Protein AF-T0J815-F1 (afdb_monomer_lite)

Secondary structure (DSSP, 8-state):
--HHHHHHHHHHHHHTT----B----GGGHHHHHHH-BPPHHHHTT-SS------TT-SS--TTSEEEE---S--STT---TTGGGGS-TT-SS-SSSEEEE-S-B-GGG--EEEESSGGGHHHHHHHHTTS-SSPPEEEE------

Radius of gyration: 16.06 Å; chains: 1; bounding box: 42×37×39 Å

Sequence (147 aa):
MNEARRTHIRSIALDRDVRFLLHFTQAANLTGVVKHGLWPRRDLAAADHLAYASDYGRLDGNKDAVSVSILCVSEPRFAGGEEERRDLAPHFPTDREAEVQVFQRIEADHIPGAIVGQPGLAEPVRATLKWLSGRLRQVEFQDFGLV

Foldseek 3Di:
DDPVVVVVVVVVCVVVVQPDWAADADLQCLLVCLVPNAAQQVCVVVDPDDGDDPQPQFLQPDSQWRKIWSDDPDDLPVPDDPVVSPPDDSNHGHDPHIIDTHNGGDHSLNQQADEDQDPVCQVVSLVSNVSHPDDRHDYHYDHSPDD

Organism: NCBI:txid1331060

pLDDT: mean 75.66, std 16.39, range [34.78, 92.5]

Structure (mmCIF, N/CA/C/O backbone):
data_AF-T0J815-F1
#
_entry.id   AF-T0J815-F1
#
loop_
_atom_site.group_PDB
_atom_site.id
_atom_site.type_symbol
_atom_site.label_atom_id
_atom_site.label_alt_id
_atom_site.label_comp_id
_atom_site.label_asym_id
_atom_site.label_entity_id
_atom_site.label_seq_id
_atom_site.pdbx_PDB_ins_code
_atom_site.Cartn_x
_atom_site.Cartn_y
_atom_site.Cartn_z
_atom_site.occupancy
_atom_site.B_iso_or_equiv
_atom_site.auth_seq_id
_atom_site.auth_comp_id
_atom_site.auth_asym_id
_atom_site.auth_atom_id
_atom_site.pdbx_PDB_model_num
ATOM 1 N N . MET A 1 1 ? -14.722 -16.684 2.412 1.00 69.00 1 MET A N 1
ATOM 2 C CA . MET A 1 1 ? -14.835 -16.339 3.852 1.00 69.00 1 MET A CA 1
ATOM 3 C C . MET A 1 1 ? -16.280 -15.957 4.163 1.00 69.00 1 MET A C 1
ATOM 5 O O . MET A 1 1 ? -16.863 -15.234 3.362 1.00 69.00 1 MET A O 1
ATOM 9 N N . ASN A 1 2 ? -16.868 -16.460 5.255 1.00 88.38 2 ASN A N 1
ATOM 10 C CA . ASN A 1 2 ? -18.251 -16.141 5.650 1.00 88.38 2 ASN A CA 1
ATOM 11 C C . ASN A 1 2 ? -18.331 -14.824 6.454 1.00 88.38 2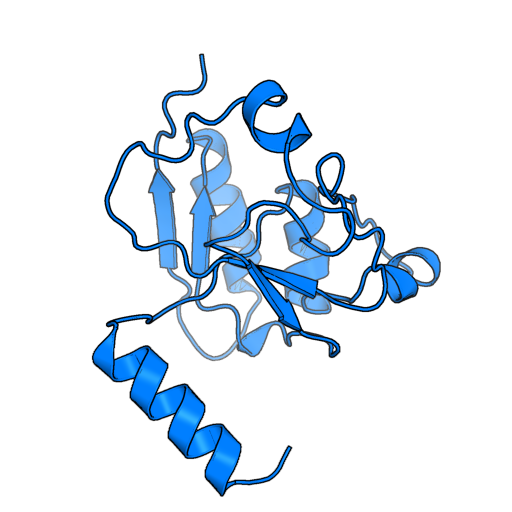 ASN A C 1
ATOM 13 O O . ASN A 1 2 ? -17.306 -14.299 6.893 1.00 88.38 2 ASN A O 1
ATOM 17 N N . GLU A 1 3 ? -19.541 -14.285 6.624 1.00 91.31 3 GLU A N 1
ATOM 18 C CA . GLU A 1 3 ? -19.752 -12.985 7.280 1.00 91.31 3 GLU A CA 1
ATOM 19 C C . GLU A 1 3 ? -19.354 -12.998 8.759 1.00 91.31 3 GLU A C 1
ATOM 21 O O . GLU A 1 3 ? -18.674 -12.089 9.219 1.00 91.31 3 GLU A O 1
ATOM 26 N N . ALA A 1 4 ? -19.670 -14.077 9.481 1.00 90.94 4 ALA A N 1
ATOM 27 C CA . ALA A 1 4 ? -19.316 -14.221 10.892 1.00 90.94 4 ALA A CA 1
ATOM 28 C C . ALA A 1 4 ? -17.802 -14.080 11.131 1.00 90.94 4 ALA A C 1
ATOM 30 O O . ALA A 1 4 ? -17.372 -13.362 12.033 1.00 90.94 4 ALA A O 1
ATOM 31 N N . ARG A 1 5 ? -16.978 -14.703 10.276 1.00 88.31 5 ARG A N 1
ATOM 32 C CA . ARG A 1 5 ? -15.517 -14.601 10.368 1.00 88.31 5 ARG A CA 1
ATOM 33 C C . ARG A 1 5 ? -15.011 -13.196 10.039 1.00 88.31 5 ARG A C 1
ATOM 35 O O . ARG A 1 5 ? -14.096 -12.728 10.709 1.00 88.31 5 ARG A O 1
ATOM 42 N N . ARG A 1 6 ? -15.603 -12.513 9.049 1.00 87.38 6 ARG A N 1
ATOM 43 C CA . ARG A 1 6 ? -15.267 -11.111 8.731 1.00 87.38 6 ARG A CA 1
ATOM 44 C C . ARG A 1 6 ? -15.531 -10.194 9.917 1.00 87.38 6 ARG A C 1
ATOM 46 O O . ARG A 1 6 ? -14.655 -9.418 10.288 1.00 87.38 6 ARG A O 1
ATOM 53 N N . THR A 1 7 ? -16.711 -10.310 10.517 1.00 92.50 7 THR A N 1
ATOM 54 C CA . THR A 1 7 ? -17.105 -9.513 11.681 1.00 92.50 7 THR A CA 1
ATOM 55 C C . THR A 1 7 ? -16.184 -9.769 12.866 1.00 92.50 7 THR A C 1
ATOM 57 O O . THR A 1 7 ? -15.748 -8.821 13.511 1.00 92.50 7 THR A O 1
ATOM 60 N N . HIS A 1 8 ? -15.812 -11.028 13.108 1.00 92.19 8 HIS A N 1
ATOM 61 C CA . HIS A 1 8 ? -14.899 -11.373 14.193 1.00 92.19 8 HIS A CA 1
ATOM 62 C C . HIS A 1 8 ? -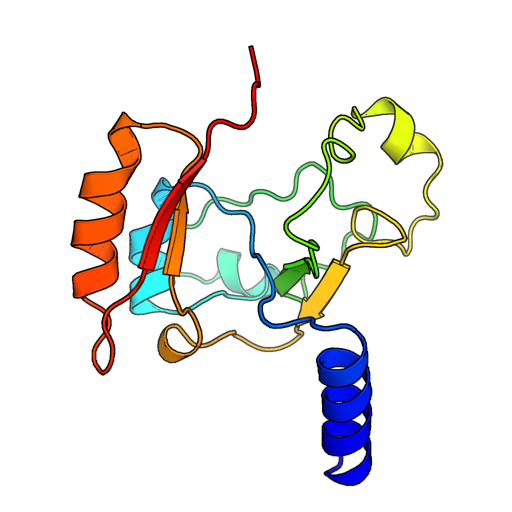13.491 -10.787 13.999 1.00 92.19 8 HIS A C 1
ATOM 64 O O . HIS A 1 8 ? -12.964 -10.159 14.913 1.00 92.19 8 HIS A O 1
ATOM 70 N N . ILE A 1 9 ? -12.907 -10.912 12.799 1.00 87.50 9 ILE A N 1
ATOM 71 C CA . ILE A 1 9 ? -11.603 -10.298 12.482 1.00 87.50 9 ILE A CA 1
ATOM 72 C C . ILE A 1 9 ? -11.675 -8.776 12.638 1.00 87.50 9 ILE A C 1
ATOM 74 O O . ILE A 1 9 ? -10.765 -8.176 13.205 1.00 87.50 9 ILE A O 1
ATOM 78 N N . ARG A 1 10 ? -12.767 -8.151 12.177 1.00 87.00 10 ARG A N 1
ATOM 79 C CA . ARG A 1 10 ? -12.980 -6.708 12.330 1.00 87.00 10 ARG A CA 1
ATOM 80 C C . ARG A 1 10 ? -13.041 -6.299 13.801 1.00 87.00 10 ARG A C 1
ATOM 82 O O . ARG A 1 10 ? -12.430 -5.297 14.143 1.00 87.00 10 ARG A O 1
ATOM 89 N N . SER A 1 11 ? -13.722 -7.067 14.653 1.00 89.12 11 SER A N 1
ATOM 90 C CA . SER A 1 11 ? -13.749 -6.816 16.102 1.00 89.12 11 SER A CA 1
ATOM 91 C C . SER A 1 11 ? -12.341 -6.834 16.684 1.00 89.12 11 SER A C 1
ATOM 93 O O . SER A 1 11 ? -11.938 -5.863 17.301 1.00 89.12 11 SER A O 1
ATOM 95 N N . ILE A 1 12 ? -11.554 -7.877 16.396 1.00 88.81 12 ILE A N 1
ATOM 96 C CA . ILE A 1 12 ? -10.177 -7.992 16.901 1.00 88.81 12 ILE A CA 1
ATOM 97 C C . ILE A 1 12 ? -9.311 -6.816 16.433 1.00 88.81 12 ILE A C 1
ATOM 99 O O . ILE A 1 12 ? -8.517 -6.293 17.210 1.00 88.81 12 ILE A O 1
ATOM 103 N N . ALA A 1 13 ? -9.440 -6.410 15.167 1.00 85.69 13 ALA A N 1
ATOM 104 C CA . ALA A 1 13 ? -8.695 -5.275 14.632 1.00 85.69 13 ALA A CA 1
ATOM 105 C C . ALA A 1 13 ? -9.073 -3.966 15.343 1.00 85.69 13 ALA A C 1
ATOM 107 O O . ALA A 1 13 ? -8.184 -3.212 15.724 1.00 85.69 13 ALA A O 1
ATOM 108 N N . LEU A 1 14 ? -10.369 -3.728 15.570 1.00 83.81 14 LEU A N 1
ATOM 109 C CA . LEU A 1 14 ? -10.857 -2.560 16.307 1.00 83.81 14 LEU A CA 1
ATOM 110 C C . LEU A 1 14 ? -10.398 -2.569 17.770 1.00 83.81 14 LEU A C 1
ATOM 112 O O . LEU A 1 14 ? -9.901 -1.554 18.248 1.00 83.81 14 LEU A O 1
ATOM 116 N N . ASP A 1 15 ? -10.492 -3.713 18.449 1.00 85.19 15 ASP A N 1
ATOM 117 C CA . ASP A 1 15 ? -10.084 -3.876 19.851 1.00 85.19 15 ASP A CA 1
ATOM 118 C C . ASP A 1 15 ? -8.579 -3.628 20.051 1.00 85.19 15 ASP A C 1
ATOM 120 O O . ASP A 1 15 ? -8.140 -3.261 21.140 1.00 85.19 15 ASP A O 1
ATOM 124 N N . ARG A 1 16 ? -7.779 -3.824 18.996 1.00 81.56 16 ARG A N 1
ATOM 125 C CA . ARG A 1 16 ? -6.324 -3.606 18.982 1.00 81.56 16 ARG A CA 1
ATOM 126 C C . ARG A 1 16 ? -5.903 -2.282 18.334 1.00 81.56 16 ARG A C 1
ATOM 128 O O . ARG A 1 16 ? -4.714 -2.092 18.107 1.00 81.56 16 ARG A O 1
ATOM 135 N N . ASP A 1 17 ? -6.856 -1.411 17.997 1.00 79.31 17 ASP A N 1
ATOM 136 C CA . ASP A 1 17 ? -6.642 -0.155 17.258 1.00 79.31 17 ASP A CA 1
ATOM 137 C C . ASP A 1 17 ? -5.832 -0.323 15.952 1.00 79.31 17 ASP A C 1
ATOM 139 O O . ASP A 1 17 ? -5.085 0.549 15.506 1.00 79.31 17 ASP A O 1
ATOM 143 N N . VAL A 1 18 ? -5.994 -1.469 15.283 1.00 82.50 18 VAL A N 1
ATOM 144 C CA . VAL A 1 18 ? -5.388 -1.728 13.974 1.00 82.50 18 VAL A CA 1
ATOM 145 C C . VAL A 1 18 ? -6.230 -1.039 12.909 1.00 82.50 18 VAL A C 1
ATOM 147 O O . VAL A 1 18 ? -7.226 -1.578 12.420 1.00 82.50 18 VAL A O 1
ATOM 150 N N . ARG A 1 19 ? -5.829 0.181 12.548 1.00 79.06 19 ARG A N 1
ATOM 151 C CA . ARG A 1 19 ? -6.577 1.012 11.589 1.00 79.06 19 ARG A CA 1
ATOM 152 C C . ARG A 1 19 ? -6.122 0.850 10.146 1.00 79.06 19 ARG A C 1
ATOM 154 O O . ARG A 1 19 ? -6.924 1.024 9.231 1.00 79.06 19 ARG A O 1
ATOM 161 N N . PHE A 1 20 ? -4.853 0.508 9.943 1.00 83.06 20 PHE A N 1
ATOM 162 C CA . PHE A 1 20 ? -4.246 0.383 8.623 1.00 83.06 20 PHE A CA 1
ATOM 163 C C . PHE A 1 20 ? -3.323 -0.829 8.565 1.00 83.06 20 PHE A C 1
ATOM 165 O O . PHE A 1 20 ? -2.768 -1.247 9.575 1.00 83.06 20 PHE A O 1
ATOM 172 N N . LEU A 1 21 ? -3.164 -1.368 7.358 1.00 86.75 21 LEU A N 1
ATOM 173 C CA . LEU A 1 21 ? -2.120 -2.329 7.035 1.00 86.75 21 LEU A CA 1
ATOM 174 C C . LEU A 1 21 ? -1.151 -1.654 6.066 1.00 86.75 21 LEU A C 1
ATOM 176 O O . LEU A 1 21 ? -1.585 -0.964 5.141 1.00 86.75 21 LEU A O 1
ATOM 180 N N . LEU A 1 22 ? 0.146 -1.845 6.273 1.00 84.62 22 LEU A N 1
ATOM 181 C CA . LEU A 1 22 ? 1.193 -1.235 5.462 1.00 84.62 22 LEU A CA 1
ATOM 182 C C . LEU A 1 22 ? 1.716 -2.225 4.429 1.00 84.62 22 LEU A C 1
ATOM 184 O O . LEU A 1 22 ? 1.978 -3.379 4.745 1.00 84.62 22 LEU A O 1
ATOM 188 N N . HIS A 1 23 ? 1.908 -1.770 3.197 1.00 87.19 23 HIS A N 1
ATOM 189 C CA . HIS A 1 23 ? 2.634 -2.525 2.183 1.00 87.19 23 HIS A CA 1
ATOM 190 C C . HIS A 1 23 ? 3.930 -1.793 1.844 1.00 87.19 23 HIS A C 1
ATOM 192 O O . HIS A 1 23 ? 3.899 -0.624 1.458 1.00 87.19 23 HIS A O 1
ATOM 198 N N . PHE A 1 24 ? 5.060 -2.485 1.965 1.00 83.00 24 PHE A N 1
ATOM 199 C CA . PHE A 1 24 ? 6.371 -1.921 1.666 1.00 83.00 24 PHE A CA 1
ATOM 200 C C . PHE A 1 24 ? 6.732 -2.153 0.203 1.00 83.00 24 PHE A C 1
ATOM 202 O O . PHE A 1 24 ? 6.935 -3.281 -0.250 1.00 83.00 24 PHE A O 1
ATOM 209 N N . THR A 1 25 ? 6.843 -1.057 -0.538 1.00 83.81 25 THR A N 1
ATOM 210 C CA . THR A 1 25 ? 7.154 -1.076 -1.963 1.00 83.81 25 THR A CA 1
ATOM 211 C C . THR A 1 25 ? 8.132 0.035 -2.317 1.00 83.81 25 THR A C 1
ATOM 213 O O . THR A 1 25 ? 8.184 1.077 -1.667 1.00 83.81 25 THR A O 1
ATOM 216 N N . GLN A 1 26 ? 8.888 -0.169 -3.392 1.00 85.81 26 GLN A N 1
ATOM 217 C CA . GLN A 1 26 ? 9.713 0.878 -3.981 1.00 85.81 26 GLN A CA 1
ATOM 218 C C . GLN A 1 26 ? 8.829 1.943 -4.642 1.00 85.81 26 GLN A C 1
ATOM 220 O O . GLN A 1 26 ? 7.784 1.624 -5.216 1.00 85.81 26 GLN A O 1
ATOM 225 N N . ALA A 1 27 ? 9.278 3.201 -4.623 1.00 86.31 27 ALA A N 1
ATOM 226 C CA . ALA A 1 27 ? 8.551 4.312 -5.242 1.00 86.31 27 ALA A CA 1
ATOM 227 C C . ALA A 1 27 ? 8.350 4.126 -6.757 1.00 86.31 27 ALA A C 1
ATOM 229 O O . ALA A 1 27 ? 7.330 4.551 -7.293 1.00 86.31 27 ALA A O 1
ATOM 230 N N . ALA A 1 28 ? 9.270 3.427 -7.432 1.00 87.50 28 ALA A N 1
ATOM 231 C CA . ALA A 1 28 ? 9.163 3.103 -8.856 1.00 87.50 28 ALA A CA 1
ATOM 232 C C . ALA A 1 28 ? 7.898 2.292 -9.206 1.00 87.50 28 ALA A C 1
ATOM 234 O O . ALA A 1 28 ? 7.397 2.392 -10.323 1.00 87.50 28 ALA A O 1
ATOM 235 N N . ASN A 1 29 ? 7.336 1.544 -8.250 1.00 89.00 29 ASN A N 1
ATOM 236 C CA . ASN A 1 29 ? 6.113 0.764 -8.459 1.00 89.00 29 ASN A CA 1
ATOM 237 C C . ASN A 1 29 ? 4.839 1.609 -8.396 1.00 89.00 29 ASN A C 1
ATOM 239 O O . ASN A 1 29 ? 3.776 1.131 -8.791 1.00 89.00 29 ASN A O 1
ATOM 243 N N . LEU A 1 30 ? 4.905 2.842 -7.881 1.00 89.62 30 LEU A N 1
ATOM 244 C CA . LEU A 1 30 ? 3.714 3.602 -7.501 1.00 89.62 30 LEU A CA 1
ATOM 245 C C . LEU A 1 30 ? 2.747 3.821 -8.671 1.00 89.62 30 LEU A C 1
ATOM 247 O O . LEU A 1 30 ? 1.538 3.703 -8.492 1.00 89.62 30 LEU A O 1
ATOM 251 N N . THR A 1 31 ? 3.268 4.072 -9.873 1.00 89.19 31 THR A N 1
ATOM 252 C CA . THR A 1 31 ? 2.453 4.215 -11.088 1.00 89.19 31 THR A CA 1
ATOM 253 C C . THR A 1 31 ? 1.638 2.951 -11.377 1.00 89.19 31 THR A C 1
ATOM 255 O O . THR A 1 31 ? 0.447 3.039 -11.673 1.00 89.19 31 THR A O 1
ATOM 258 N N . GLY A 1 32 ? 2.256 1.772 -11.253 1.00 89.31 32 GLY A N 1
ATOM 259 C CA . GLY A 1 32 ? 1.574 0.487 -11.411 1.00 89.31 32 GLY A CA 1
ATOM 260 C C . GLY A 1 32 ? 0.533 0.265 -10.316 1.00 89.31 32 GLY A C 1
ATOM 261 O O . GLY A 1 32 ? -0.613 -0.060 -10.616 1.00 89.31 32 GLY A O 1
ATOM 262 N N . VAL A 1 33 ? 0.893 0.548 -9.061 1.00 90.31 33 VAL A N 1
ATOM 263 C CA . VAL A 1 33 ? 0.004 0.407 -7.896 1.00 90.31 33 VAL A CA 1
ATOM 264 C C . VAL A 1 33 ? -1.252 1.266 -8.027 1.00 90.31 33 VAL A C 1
ATOM 266 O O . VAL A 1 33 ? -2.356 0.792 -7.768 1.00 90.31 33 VAL A O 1
ATOM 269 N N . VAL A 1 34 ? -1.113 2.517 -8.466 1.00 90.19 34 VAL A N 1
ATOM 270 C CA . VAL A 1 34 ? -2.250 3.429 -8.650 1.00 90.19 34 VAL A CA 1
ATOM 271 C C . VAL A 1 34 ? -3.180 2.969 -9.774 1.00 90.19 34 VAL A C 1
ATOM 273 O O . VAL A 1 34 ? -4.392 3.136 -9.673 1.00 90.19 34 VAL A O 1
ATOM 276 N N . LYS A 1 35 ? -2.641 2.360 -10.833 1.00 89.31 35 LYS A N 1
ATOM 277 C CA . LYS A 1 35 ? -3.432 1.916 -11.989 1.00 89.31 35 LYS A CA 1
ATOM 278 C C . LYS A 1 35 ? -4.055 0.530 -11.801 1.00 89.31 35 LYS A C 1
ATOM 280 O O . LYS A 1 35 ? -5.148 0.273 -12.299 1.00 89.31 35 LYS A O 1
ATOM 285 N N . HIS A 1 36 ? -3.357 -0.372 -11.118 1.00 89.38 36 HIS A N 1
ATOM 286 C CA . HIS A 1 36 ? -3.673 -1.800 -11.106 1.00 89.38 36 HIS A CA 1
ATOM 287 C C . HIS A 1 36 ? -3.889 -2.380 -9.704 1.00 89.38 36 HIS A C 1
ATOM 289 O O . HIS A 1 36 ? -4.315 -3.530 -9.600 1.00 89.38 36 HIS A O 1
ATOM 295 N N . GLY A 1 37 ? -3.629 -1.615 -8.641 1.00 90.56 37 GLY A N 1
ATOM 296 C CA . GLY A 1 37 ? -3.617 -2.109 -7.266 1.00 90.56 37 GLY A CA 1
ATOM 297 C C . GLY A 1 37 ? -2.357 -2.916 -6.939 1.00 90.56 37 GLY A C 1
ATOM 298 O O . GLY A 1 37 ? -1.395 -2.942 -7.704 1.00 90.56 37 GLY A O 1
ATOM 299 N N . LEU A 1 38 ? -2.363 -3.593 -5.791 1.00 90.00 38 LEU A N 1
ATOM 300 C CA . LEU A 1 38 ? -1.279 -4.490 -5.381 1.00 90.00 38 LEU A CA 1
ATOM 301 C C . LEU A 1 38 ? -1.594 -5.916 -5.820 1.00 90.00 38 LEU A C 1
ATOM 303 O O . LEU A 1 38 ? -2.618 -6.483 -5.427 1.00 90.00 38 LEU A O 1
ATOM 307 N N . TRP A 1 39 ? -0.711 -6.484 -6.636 1.00 87.88 39 TRP A N 1
ATOM 308 C CA . TRP A 1 39 ? -0.865 -7.823 -7.196 1.00 87.88 39 TRP A CA 1
ATOM 309 C C . TRP A 1 39 ? -0.112 -8.861 -6.364 1.00 87.88 39 TRP A C 1
ATOM 311 O O . TRP A 1 39 ? 0.997 -8.580 -5.896 1.00 87.88 39 TRP A O 1
ATOM 321 N N . PRO A 1 40 ? -0.667 -10.077 -6.205 1.00 86.12 40 PRO A N 1
ATOM 322 C CA . PRO A 1 40 ? 0.116 -11.220 -5.769 1.00 86.12 40 PRO A CA 1
ATOM 323 C C . PRO A 1 40 ? 1.331 -11.409 -6.673 1.00 86.12 40 PRO A C 1
ATOM 325 O O . PRO A 1 40 ? 1.290 -11.163 -7.880 1.00 86.12 40 PRO A O 1
ATOM 328 N N . ARG A 1 41 ? 2.427 -11.895 -6.096 1.00 79.19 41 ARG A N 1
ATOM 329 C CA . ARG A 1 41 ? 3.697 -11.984 -6.814 1.00 79.19 41 ARG A CA 1
ATOM 330 C C . ARG A 1 41 ? 3.637 -12.901 -8.036 1.00 79.19 41 ARG A C 1
ATOM 332 O O . ARG A 1 41 ? 4.273 -12.595 -9.042 1.00 79.19 41 ARG A O 1
ATOM 339 N N . ARG A 1 42 ? 2.885 -14.003 -7.965 1.00 84.62 42 ARG A N 1
ATOM 340 C CA . ARG A 1 42 ? 2.698 -14.930 -9.095 1.00 84.62 42 ARG A CA 1
ATOM 341 C C . ARG A 1 42 ? 2.189 -14.230 -10.357 1.00 84.62 42 ARG A C 1
ATOM 343 O O . ARG A 1 42 ? 2.512 -14.669 -11.455 1.00 84.62 42 ARG A O 1
ATOM 350 N N . ASP A 1 43 ? 1.475 -13.119 -10.194 1.00 84.12 43 ASP A N 1
ATOM 351 C CA . ASP A 1 43 ? 0.836 -12.404 -11.291 1.00 84.12 43 ASP A CA 1
ATOM 352 C C . ASP A 1 43 ? 1.758 -11.307 -11.867 1.00 84.12 43 ASP A C 1
ATOM 354 O O . ASP A 1 43 ? 1.507 -10.808 -12.961 1.00 84.12 43 ASP A O 1
ATOM 358 N N . LEU A 1 44 ? 2.871 -10.967 -11.192 1.00 78.56 44 LEU A N 1
ATOM 359 C CA . LEU A 1 44 ? 3.816 -9.936 -11.653 1.00 78.56 44 LEU A CA 1
ATOM 360 C C . LEU A 1 44 ? 4.564 -10.333 -12.930 1.00 78.56 44 LEU A C 1
ATOM 362 O O . LEU A 1 44 ? 4.874 -9.472 -13.742 1.00 78.56 44 LEU A O 1
ATOM 366 N N . ALA A 1 45 ? 4.845 -11.623 -13.137 1.00 73.06 45 ALA A N 1
ATOM 367 C CA . ALA A 1 45 ? 5.523 -12.088 -14.353 1.00 73.06 45 ALA A CA 1
ATOM 368 C C . ALA A 1 45 ? 4.659 -11.928 -15.617 1.00 73.06 45 ALA A C 1
ATOM 370 O O . ALA A 1 45 ? 5.190 -11.876 -16.723 1.00 73.06 45 ALA A O 1
ATOM 371 N N . ALA A 1 46 ? 3.336 -11.857 -15.449 1.00 74.62 46 ALA A N 1
ATOM 372 C CA . ALA A 1 46 ? 2.376 -11.630 -16.523 1.00 74.62 46 ALA A CA 1
ATOM 373 C C . ALA A 1 46 ? 1.961 -10.153 -16.643 1.00 74.62 46 ALA A C 1
ATOM 375 O O . ALA A 1 46 ? 1.155 -9.815 -17.510 1.00 74.62 46 ALA A O 1
ATOM 376 N N . ALA A 1 47 ? 2.474 -9.282 -15.771 1.00 76.94 47 ALA A N 1
ATOM 377 C CA . ALA A 1 47 ? 2.171 -7.864 -15.805 1.00 76.94 47 ALA A CA 1
ATOM 378 C C . ALA A 1 47 ? 2.821 -7.209 -17.031 1.00 76.94 47 ALA A C 1
ATOM 380 O O . ALA A 1 47 ? 3.999 -7.398 -17.322 1.00 76.94 47 ALA A O 1
ATOM 381 N N . ASP A 1 48 ? 2.050 -6.383 -17.726 1.00 78.94 48 ASP A N 1
ATOM 382 C CA . ASP A 1 48 ? 2.486 -5.568 -18.862 1.00 78.94 48 ASP A CA 1
ATOM 383 C C . ASP A 1 48 ? 3.170 -4.254 -18.436 1.00 78.94 48 ASP A C 1
ATOM 385 O O . ASP A 1 48 ? 3.427 -3.375 -19.259 1.00 78.94 48 ASP A O 1
ATOM 389 N N . HIS A 1 49 ? 3.453 -4.098 -17.142 1.00 75.25 49 HIS A N 1
ATOM 390 C CA . HIS A 1 49 ? 3.996 -2.887 -16.544 1.00 75.25 49 HIS A CA 1
ATOM 391 C C . HIS A 1 49 ? 5.183 -3.193 -15.631 1.00 75.25 49 HIS A C 1
ATOM 393 O O . HIS A 1 49 ? 5.347 -4.302 -15.126 1.00 75.25 49 HIS A O 1
ATOM 399 N N . LEU A 1 50 ? 6.017 -2.176 -15.404 1.00 76.00 50 LEU A N 1
ATOM 400 C CA . LEU A 1 50 ? 7.163 -2.273 -14.505 1.00 76.00 50 LEU A CA 1
ATOM 401 C C . LEU A 1 50 ? 6.689 -2.532 -13.070 1.00 76.00 50 LEU A C 1
ATOM 403 O O . LEU A 1 50 ? 5.974 -1.714 -12.489 1.00 76.00 50 LEU A O 1
ATOM 407 N N . ALA A 1 51 ? 7.125 -3.656 -12.507 1.00 79.00 51 ALA A N 1
ATOM 408 C CA . ALA A 1 51 ? 6.900 -4.018 -11.119 1.00 79.00 51 ALA A CA 1
ATOM 409 C C . ALA A 1 51 ? 8.183 -4.598 -10.514 1.00 79.00 51 ALA A C 1
ATOM 411 O O . ALA A 1 51 ? 8.698 -5.626 -10.953 1.00 79.00 51 ALA A O 1
ATOM 412 N N . TYR A 1 52 ? 8.691 -3.931 -9.483 1.00 77.12 52 TYR A N 1
ATOM 413 C CA . TYR A 1 52 ? 9.856 -4.345 -8.719 1.00 77.12 52 TYR A CA 1
ATOM 414 C C . TYR A 1 52 ? 9.430 -5.073 -7.450 1.00 77.12 52 TYR A C 1
ATOM 416 O O . TYR A 1 52 ? 8.761 -4.534 -6.571 1.00 77.12 52 TYR A O 1
ATOM 424 N N . ALA A 1 53 ? 9.874 -6.312 -7.349 1.00 72.94 53 ALA A N 1
ATOM 425 C CA . ALA A 1 53 ? 9.820 -7.122 -6.151 1.00 72.94 53 ALA A CA 1
ATOM 426 C C . ALA A 1 53 ? 10.637 -6.518 -4.989 1.00 72.94 53 ALA A C 1
ATOM 428 O O . ALA A 1 53 ? 11.844 -6.341 -5.127 1.00 72.94 53 ALA A O 1
ATOM 429 N N . SER A 1 54 ? 10.017 -6.269 -3.831 1.00 61.53 54 SER A N 1
ATOM 430 C CA . SER A 1 54 ? 10.688 -5.819 -2.593 1.00 61.53 54 SER A CA 1
ATOM 431 C C . SER A 1 54 ? 10.997 -6.956 -1.596 1.00 61.53 54 SER A C 1
ATOM 433 O O . SER A 1 54 ? 11.298 -6.701 -0.436 1.00 61.53 54 SER A O 1
ATOM 435 N N . ASP A 1 55 ? 10.936 -8.222 -2.018 1.00 59.94 55 ASP A N 1
ATOM 436 C CA . ASP A 1 55 ? 10.793 -9.401 -1.145 1.00 59.94 55 ASP 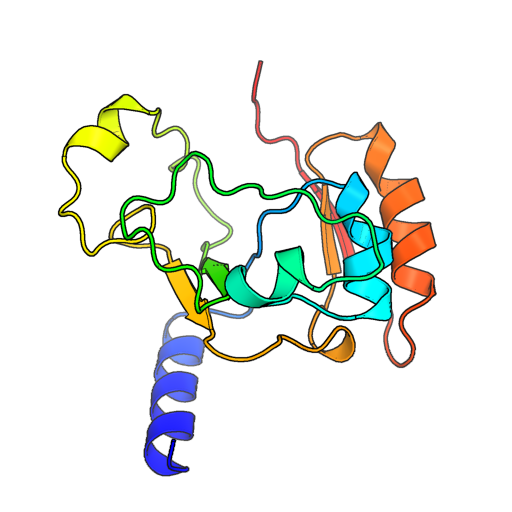A CA 1
ATOM 437 C C . ASP A 1 55 ? 12.087 -10.155 -0.805 1.00 59.94 55 ASP A C 1
ATOM 439 O O . ASP A 1 55 ? 12.013 -11.333 -0.457 1.00 59.94 55 ASP A O 1
ATOM 443 N N . TYR A 1 56 ? 13.258 -9.518 -0.871 1.00 58.06 56 TYR A N 1
ATOM 444 C CA . TYR A 1 56 ? 14.530 -10.190 -0.556 1.00 58.06 56 TYR A CA 1
ATOM 445 C C . TYR A 1 56 ? 14.546 -10.859 0.834 1.00 58.06 56 TYR A C 1
ATOM 447 O O . TYR A 1 56 ? 15.354 -11.749 1.069 1.00 58.06 56 TYR A O 1
ATOM 455 N N . GLY A 1 57 ? 13.641 -10.464 1.739 1.00 58.59 57 GLY A N 1
ATOM 456 C CA . GLY A 1 57 ? 13.490 -11.064 3.061 1.00 58.59 57 GLY A CA 1
ATOM 457 C C . GLY A 1 57 ? 12.491 -12.220 3.184 1.00 58.59 57 GLY A C 1
ATOM 458 O O . GLY A 1 57 ? 12.487 -12.834 4.245 1.00 58.59 57 GLY A O 1
ATOM 459 N N . ARG A 1 58 ? 11.636 -12.520 2.186 1.00 66.25 58 ARG A N 1
ATOM 460 C CA . ARG A 1 58 ? 10.507 -13.453 2.384 1.00 66.25 58 ARG A CA 1
ATOM 461 C C . ARG A 1 58 ? 10.952 -14.898 2.601 1.00 66.25 58 ARG A C 1
ATOM 463 O O . ARG A 1 58 ? 11.420 -15.544 1.665 1.00 66.25 58 ARG A O 1
ATOM 470 N N . LEU A 1 59 ? 10.735 -15.428 3.803 1.00 66.50 59 LEU A N 1
ATOM 471 C CA . LEU A 1 59 ? 11.212 -16.762 4.189 1.00 66.50 59 LEU A CA 1
ATOM 472 C C . LEU A 1 59 ? 10.250 -17.885 3.789 1.00 66.50 59 LEU A C 1
ATOM 474 O O . LEU A 1 59 ? 10.686 -19.011 3.568 1.00 66.50 59 LEU A O 1
ATOM 478 N N . ASP A 1 60 ? 8.959 -17.577 3.639 1.00 72.75 60 ASP A N 1
ATOM 479 C CA . ASP A 1 60 ? 7.932 -18.567 3.293 1.00 72.75 60 ASP A CA 1
ATOM 480 C C . ASP A 1 60 ? 7.865 -18.936 1.806 1.00 72.75 60 ASP A C 1
ATOM 482 O O . ASP A 1 60 ? 7.168 -19.876 1.423 1.00 72.75 60 ASP A O 1
ATOM 486 N N . GLY A 1 61 ? 8.550 -18.175 0.949 1.00 71.56 61 GLY A N 1
ATOM 487 C CA . GLY A 1 61 ? 8.558 -18.372 -0.501 1.00 71.56 61 GLY A CA 1
ATOM 488 C C . GLY A 1 61 ? 7.186 -18.251 -1.183 1.00 71.56 61 GLY A C 1
ATOM 489 O O . GLY A 1 61 ? 7.082 -18.533 -2.381 1.00 71.56 61 GLY A O 1
ATOM 490 N N . ASN A 1 62 ? 6.130 -17.836 -0.473 1.00 78.25 62 ASN A N 1
ATOM 491 C CA . ASN A 1 62 ? 4.759 -17.892 -0.974 1.00 78.25 62 ASN A CA 1
ATOM 492 C C . ASN A 1 62 ? 4.460 -16.728 -1.934 1.00 78.25 62 ASN A C 1
ATOM 494 O O . ASN A 1 62 ? 4.147 -15.606 -1.535 1.00 78.25 62 ASN A O 1
ATOM 498 N N . LYS A 1 63 ? 4.481 -17.005 -3.236 1.00 81.38 63 LYS A N 1
ATOM 499 C CA . LYS A 1 63 ? 4.244 -15.992 -4.276 1.00 81.38 63 LYS A CA 1
ATOM 500 C C . LYS A 1 63 ? 2.758 -15.704 -4.525 1.00 81.38 63 LYS A C 1
ATOM 502 O O . LYS A 1 63 ? 2.440 -14.800 -5.294 1.00 81.38 63 LYS A O 1
ATOM 507 N N . ASP A 1 64 ? 1.851 -16.423 -3.871 1.00 85.88 64 ASP A N 1
ATOM 508 C CA . ASP A 1 64 ? 0.410 -16.374 -4.133 1.00 85.88 64 ASP A CA 1
ATOM 509 C C . ASP A 1 64 ? -0.341 -15.288 -3.355 1.00 85.88 64 ASP A C 1
ATOM 511 O O . ASP A 1 64 ? -1.564 -15.181 -3.472 1.00 85.88 64 ASP A O 1
ATOM 515 N N . ALA A 1 65 ? 0.373 -14.468 -2.581 1.00 85.12 65 ALA A N 1
ATOM 516 C CA . ALA A 1 65 ? -0.220 -13.429 -1.750 1.00 85.12 65 ALA A CA 1
ATOM 517 C C . ALA A 1 65 ? 0.531 -12.095 -1.814 1.00 85.12 65 ALA A C 1
ATOM 519 O O . ALA A 1 65 ? 1.757 -12.047 -1.961 1.00 85.12 65 ALA A O 1
ATOM 520 N N . VAL A 1 66 ? -0.229 -11.016 -1.626 1.00 85.94 66 VAL A N 1
ATOM 521 C CA . VAL A 1 66 ? 0.282 -9.704 -1.231 1.00 85.94 66 VAL A CA 1
ATOM 522 C C . VAL A 1 66 ? 0.575 -9.738 0.264 1.00 85.94 66 VAL A C 1
ATOM 524 O O . VAL A 1 66 ? -0.283 -10.099 1.069 1.00 85.94 66 VAL A O 1
ATOM 527 N N . SER A 1 67 ? 1.793 -9.359 0.619 1.00 82.12 67 SER A N 1
ATOM 528 C CA . SER A 1 67 ? 2.234 -9.199 1.999 1.00 82.12 67 SER A CA 1
ATOM 529 C C . SER A 1 67 ? 1.878 -7.801 2.499 1.00 82.12 67 SER A C 1
ATOM 531 O O . SER A 1 67 ? 2.195 -6.814 1.829 1.00 82.12 67 SER A O 1
ATOM 533 N N . VAL A 1 68 ? 1.210 -7.704 3.646 1.00 84.81 68 VAL A N 1
ATOM 534 C CA . VAL A 1 68 ? 0.955 -6.431 4.330 1.00 84.81 68 VAL A CA 1
ATOM 535 C C . VAL A 1 68 ? 1.238 -6.566 5.818 1.00 84.81 68 VAL A C 1
ATOM 537 O O . VAL A 1 68 ? 1.117 -7.654 6.370 1.00 84.81 68 VAL A O 1
ATOM 540 N N . SER A 1 69 ? 1.571 -5.467 6.483 1.00 80.81 69 SER A N 1
ATOM 541 C CA . SER A 1 69 ? 1.968 -5.469 7.886 1.00 80.81 69 SER A CA 1
ATOM 542 C C . SER A 1 69 ? 1.003 -4.708 8.786 1.00 80.81 69 SER A C 1
ATOM 544 O O . SER A 1 69 ? 0.473 -3.678 8.384 1.00 80.81 69 SER A O 1
ATOM 546 N N . ILE A 1 70 ? 0.794 -5.188 10.016 1.00 75.38 70 ILE A N 1
ATOM 547 C CA . ILE A 1 70 ? -0.109 -4.567 11.012 1.00 75.38 70 ILE A CA 1
ATOM 548 C C . ILE A 1 70 ? 0.502 -3.323 11.681 1.00 75.38 70 ILE A C 1
ATOM 550 O O . ILE A 1 70 ? -0.230 -2.590 12.333 1.00 75.38 70 ILE A O 1
ATOM 554 N N . LEU A 1 71 ? 1.811 -3.093 11.501 1.00 65.19 71 LEU A N 1
ATOM 555 C CA . LEU A 1 71 ? 2.647 -2.058 12.127 1.00 65.19 71 LEU A CA 1
ATOM 556 C C . LEU A 1 71 ? 1.869 -1.045 12.991 1.00 65.19 71 LEU A 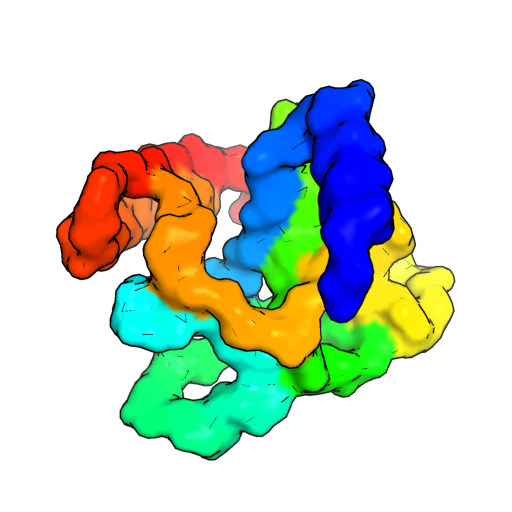C 1
ATOM 558 O O . LEU A 1 71 ? 1.314 -0.062 12.496 1.00 65.19 71 LEU A O 1
ATOM 562 N N . CYS A 1 72 ? 1.846 -1.300 14.301 1.00 48.69 72 CYS A N 1
ATOM 563 C CA . CYS A 1 72 ? 1.490 -0.288 15.284 1.00 48.69 72 CYS A CA 1
ATOM 564 C C . CYS A 1 72 ? 2.421 0.906 15.047 1.00 48.69 72 CYS A C 1
ATOM 566 O O . CYS A 1 72 ? 3.641 0.751 15.114 1.00 48.69 72 CYS A O 1
ATOM 568 N N . VAL A 1 73 ? 1.874 2.079 14.719 1.00 39.56 73 VAL A N 1
ATOM 569 C CA . VAL A 1 73 ? 2.650 3.323 14.629 1.00 39.56 73 VAL A CA 1
ATOM 570 C C . VAL A 1 73 ? 2.992 3.762 16.052 1.00 39.56 73 VAL A C 1
ATOM 572 O O . VAL A 1 73 ? 2.397 4.674 16.611 1.00 39.56 73 VAL A O 1
ATOM 575 N N . SER A 1 74 ? 3.922 3.043 16.663 1.00 34.78 74 SER A N 1
ATOM 576 C CA . SER A 1 74 ? 4.751 3.459 17.782 1.00 34.78 74 SER A CA 1
ATOM 577 C C . SER A 1 74 ? 5.766 2.344 18.011 1.00 34.78 74 SER A C 1
ATOM 579 O O . SER A 1 74 ? 5.385 1.215 18.306 1.00 34.78 74 SER A O 1
ATOM 581 N N . GLU A 1 75 ? 7.051 2.677 17.846 1.00 36.41 75 GLU A N 1
ATOM 582 C CA . GLU A 1 75 ? 8.242 2.090 18.494 1.00 36.41 75 GLU A CA 1
ATOM 583 C C . GLU A 1 75 ? 9.398 1.780 17.520 1.00 36.41 75 GLU A C 1
ATOM 585 O O . GLU A 1 75 ? 9.158 1.335 16.398 1.00 36.41 75 GLU A O 1
ATOM 590 N N . PRO A 1 76 ? 10.670 1.951 17.943 1.00 37.62 76 PRO A N 1
ATOM 591 C CA . PRO A 1 76 ? 11.866 1.781 17.103 1.00 37.62 76 PRO A CA 1
ATOM 592 C C . PRO A 1 76 ? 12.184 0.312 16.755 1.00 37.62 76 PRO A C 1
ATOM 594 O O . PRO A 1 76 ? 13.285 -0.011 16.315 1.00 37.62 76 PRO A O 1
ATOM 597 N N . ARG A 1 77 ? 11.245 -0.612 16.982 1.00 42.34 77 ARG A N 1
ATOM 598 C CA . ARG A 1 77 ? 11.491 -2.061 17.062 1.00 42.34 77 ARG A CA 1
ATOM 599 C C . ARG A 1 77 ? 11.729 -2.772 15.728 1.00 42.34 77 ARG A C 1
ATOM 601 O O . ARG A 1 77 ? 12.012 -3.959 15.740 1.00 42.34 77 ARG A O 1
ATOM 608 N N . PHE A 1 78 ? 11.713 -2.064 14.600 1.00 42.97 78 PHE A N 1
ATOM 609 C CA . PHE A 1 78 ? 12.144 -2.614 13.306 1.00 42.97 78 PHE A CA 1
ATOM 610 C C . PHE A 1 78 ? 13.608 -2.291 12.961 1.00 42.97 78 PHE A C 1
ATOM 612 O O . PHE A 1 78 ? 13.990 -2.310 11.795 1.00 42.97 78 PHE A O 1
ATOM 619 N N . ALA A 1 79 ? 14.446 -2.068 13.979 1.00 41.69 79 ALA A N 1
ATOM 620 C CA . ALA A 1 79 ? 15.906 -2.139 13.872 1.00 41.69 79 ALA A CA 1
ATOM 621 C C . ALA A 1 79 ? 16.443 -3.591 13.797 1.00 41.69 79 ALA A C 1
ATOM 623 O O . ALA A 1 79 ? 17.642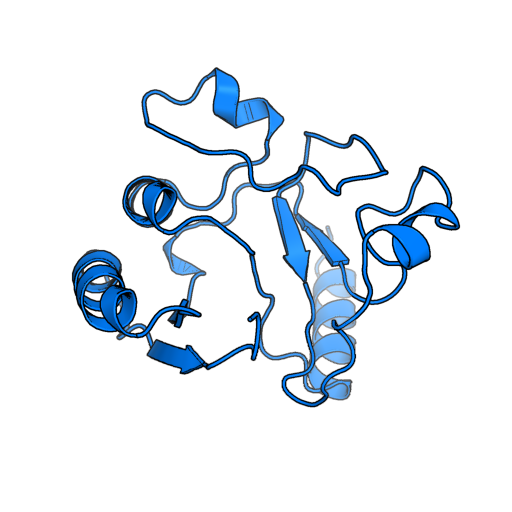 -3.811 13.956 1.00 41.69 79 ALA A O 1
ATOM 624 N N . GLY A 1 80 ? 15.573 -4.584 13.575 1.00 39.97 80 GLY A N 1
ATOM 625 C CA . GLY A 1 80 ? 15.963 -5.981 13.402 1.00 39.97 80 GLY A CA 1
ATOM 626 C C . GLY A 1 80 ? 16.653 -6.203 12.059 1.00 39.97 80 GLY A C 1
ATOM 627 O O . GLY A 1 80 ? 16.018 -6.204 10.999 1.00 39.97 80 GLY A O 1
ATOM 628 N N . GLY A 1 81 ? 17.977 -6.352 12.109 1.00 46.44 81 GLY A N 1
ATOM 629 C CA . GLY A 1 81 ? 18.816 -6.677 10.960 1.00 46.44 81 GLY A CA 1
ATOM 630 C C . GLY A 1 81 ? 18.567 -8.089 10.419 1.00 46.44 81 GLY A C 1
ATOM 631 O O . GLY A 1 81 ? 17.829 -8.890 10.988 1.00 46.44 81 GLY A O 1
ATOM 632 N N . GLU A 1 82 ? 19.217 -8.416 9.301 1.00 46.06 82 GLU A N 1
ATOM 633 C CA . GLU A 1 82 ? 19.122 -9.728 8.638 1.00 46.06 82 GLU A CA 1
ATOM 634 C C . GLU A 1 82 ? 19.437 -10.920 9.565 1.00 46.06 82 GLU A C 1
ATOM 636 O O . GLU A 1 82 ? 18.947 -12.022 9.323 1.00 46.06 82 GLU A O 1
ATOM 641 N N . GLU A 1 83 ? 20.211 -10.711 10.636 1.00 43.91 83 GLU A N 1
ATOM 642 C CA . GLU A 1 83 ? 20.536 -11.743 11.628 1.00 43.91 83 GLU A CA 1
ATOM 643 C C . GLU A 1 83 ? 19.330 -12.200 12.458 1.00 43.91 83 GLU A C 1
ATOM 645 O O . GLU A 1 83 ? 19.158 -13.403 12.628 1.00 43.91 83 GLU A O 1
ATOM 650 N N . GLU A 1 84 ? 18.445 -11.299 12.897 1.00 48.38 84 GLU A N 1
ATOM 651 C CA . GLU A 1 84 ? 17.238 -11.670 13.664 1.00 48.38 84 GLU A CA 1
ATOM 652 C C . GLU A 1 84 ? 16.246 -12.485 12.816 1.00 48.38 84 GLU A C 1
ATOM 654 O O . GLU A 1 84 ? 15.473 -13.294 13.330 1.00 48.38 84 GLU A O 1
ATOM 659 N N . ARG A 1 85 ? 16.315 -12.343 11.484 1.00 49.28 85 ARG A N 1
ATOM 660 C CA . ARG A 1 85 ? 15.491 -13.106 10.535 1.00 49.28 85 ARG A CA 1
ATOM 661 C C . ARG A 1 85 ? 15.953 -14.558 10.362 1.00 49.28 85 ARG A C 1
ATOM 663 O O . ARG A 1 85 ? 15.177 -15.368 9.859 1.00 49.28 85 ARG A O 1
ATOM 670 N N . ARG A 1 86 ? 17.186 -14.914 10.753 1.00 48.09 86 ARG A N 1
ATOM 671 C CA . ARG A 1 86 ? 17.754 -16.263 10.534 1.00 48.09 86 ARG A CA 1
ATOM 672 C C . ARG A 1 86 ? 17.124 -17.359 11.397 1.00 48.09 86 ARG A C 1
ATOM 674 O O . ARG A 1 86 ? 17.156 -18.515 10.985 1.00 48.09 86 ARG A O 1
ATOM 681 N N . ASP A 1 87 ? 16.509 -17.006 12.525 1.00 53.62 87 ASP A N 1
ATOM 682 C CA . ASP A 1 87 ? 15.923 -17.967 13.474 1.00 53.62 87 ASP A CA 1
ATOM 683 C C . ASP A 1 87 ? 14.419 -18.230 13.241 1.00 53.62 87 ASP A C 1
ATOM 685 O O . ASP A 1 87 ? 13.744 -18.909 14.024 1.00 53.62 87 ASP A O 1
ATOM 689 N N . LEU A 1 88 ? 13.859 -17.707 12.147 1.00 53.25 88 LEU A N 1
ATOM 690 C CA . LEU A 1 88 ? 12.451 -17.871 11.800 1.00 53.25 88 LEU A CA 1
ATOM 691 C C . LEU A 1 88 ? 12.192 -19.213 11.100 1.00 53.25 88 LEU A C 1
ATOM 693 O O . LEU A 1 88 ? 12.910 -19.640 10.197 1.00 53.25 88 LEU A O 1
ATOM 697 N N . ALA A 1 89 ? 11.106 -19.882 11.498 1.00 57.22 89 ALA A N 1
ATOM 698 C CA . ALA A 1 89 ? 10.685 -21.112 10.837 1.00 57.22 89 ALA A CA 1
ATOM 699 C C . ALA A 1 89 ? 10.243 -20.829 9.381 1.00 57.22 89 ALA A C 1
ATOM 701 O O . ALA A 1 89 ? 9.598 -19.804 9.149 1.00 57.22 89 ALA A O 1
ATOM 702 N N . PRO A 1 90 ? 10.457 -21.757 8.424 1.00 52.12 90 PRO A N 1
ATOM 703 C CA . PRO A 1 90 ? 10.229 -21.524 6.988 1.00 52.12 90 PRO A CA 1
ATOM 704 C C . PRO A 1 90 ? 8.790 -21.213 6.552 1.00 52.12 90 PRO A C 1
ATOM 706 O O . PRO A 1 90 ? 8.543 -21.063 5.369 1.00 52.12 90 PRO A O 1
ATOM 709 N N . HIS A 1 91 ? 7.814 -21.197 7.458 1.00 59.09 91 HIS A N 1
ATOM 710 C CA . HIS A 1 91 ? 6.423 -20.854 7.146 1.00 59.09 91 HIS A CA 1
ATOM 711 C C . HIS A 1 91 ? 6.057 -19.423 7.559 1.00 59.09 91 HIS A C 1
ATOM 713 O O . HIS A 1 91 ? 4.932 -18.994 7.310 1.00 59.09 91 HIS A O 1
ATOM 719 N N . PHE A 1 92 ? 6.969 -18.692 8.208 1.00 49.91 92 PHE A N 1
ATOM 720 C CA . PHE A 1 92 ? 6.763 -17.282 8.511 1.00 49.91 92 PHE A CA 1
ATOM 721 C C . PHE A 1 92 ? 7.215 -16.428 7.331 1.00 49.91 92 PHE A C 1
ATOM 723 O O . PHE A 1 92 ? 8.305 -16.651 6.817 1.00 49.91 92 PHE A O 1
ATOM 730 N N . PRO A 1 93 ? 6.404 -15.464 6.881 1.00 47.81 93 PRO A N 1
ATOM 731 C CA . PRO A 1 93 ? 6.726 -14.721 5.679 1.00 47.81 93 PRO A CA 1
ATOM 732 C C . PRO A 1 93 ? 7.874 -13.718 5.872 1.00 47.81 93 PRO A C 1
ATOM 734 O O . PRO A 1 93 ? 8.758 -13.749 5.028 1.00 47.81 93 PRO A O 1
ATOM 737 N N . THR A 1 94 ? 7.972 -12.932 6.960 1.00 53.22 94 THR A N 1
ATOM 738 C CA . THR A 1 94 ? 9.181 -12.101 7.223 1.00 53.22 94 THR A CA 1
ATOM 739 C C . THR A 1 94 ? 9.417 -11.589 8.655 1.00 53.22 94 THR A C 1
ATOM 741 O O . THR A 1 94 ? 10.405 -10.905 8.892 1.00 53.22 94 THR A O 1
ATOM 744 N N . ASP A 1 95 ? 8.546 -11.895 9.607 1.00 52.94 95 ASP A N 1
ATOM 745 C CA . ASP A 1 95 ? 8.667 -11.683 11.059 1.00 52.94 95 ASP A CA 1
ATOM 746 C C . ASP A 1 95 ? 7.461 -12.436 11.654 1.00 52.94 95 ASP A C 1
ATOM 748 O O . ASP A 1 95 ? 6.416 -12.531 10.998 1.00 52.94 95 ASP A O 1
ATOM 752 N N . ARG A 1 96 ? 7.573 -13.018 12.851 1.00 46.59 96 ARG A N 1
ATOM 753 C CA . ARG A 1 96 ? 6.467 -13.755 13.485 1.00 46.59 96 ARG A CA 1
ATOM 754 C C . ARG A 1 96 ? 5.276 -12.865 13.832 1.00 46.59 96 ARG A C 1
ATOM 756 O O . ARG A 1 96 ? 4.161 -13.383 13.892 1.00 46.59 96 ARG A O 1
ATOM 763 N N . GLU A 1 97 ? 5.488 -11.571 14.068 1.00 44.62 97 GLU A N 1
ATOM 764 C CA . GLU A 1 97 ? 4.482 -10.749 14.754 1.00 44.62 97 GLU A CA 1
ATOM 765 C C . GLU A 1 97 ? 3.769 -9.711 13.880 1.00 44.62 97 GLU A C 1
ATOM 767 O O . GLU A 1 97 ? 2.763 -9.147 14.314 1.00 44.62 97 GLU A O 1
ATOM 772 N N . ALA A 1 98 ? 4.213 -9.472 12.642 1.00 56.38 98 ALA A N 1
ATOM 773 C CA . ALA A 1 98 ? 3.799 -8.262 11.932 1.00 56.38 98 ALA A CA 1
ATOM 774 C C . ALA A 1 98 ? 3.118 -8.450 10.573 1.00 56.38 98 ALA A C 1
ATOM 776 O O . ALA A 1 98 ? 2.740 -7.431 10.008 1.00 56.38 98 ALA A O 1
ATOM 777 N N . GLU A 1 99 ? 2.918 -9.661 10.037 1.00 69.31 99 GLU A N 1
ATOM 778 C CA . GLU A 1 99 ? 2.531 -9.838 8.624 1.00 69.31 99 GLU A CA 1
ATOM 779 C C . GLU A 1 99 ? 1.204 -10.589 8.389 1.00 69.31 99 GLU A C 1
ATOM 781 O O . GLU A 1 99 ? 0.927 -11.639 8.967 1.00 69.31 99 GLU A O 1
ATOM 786 N N . VAL A 1 100 ? 0.382 -10.053 7.484 1.00 79.62 100 VAL A N 1
ATOM 787 C CA . VAL A 1 100 ? -0.883 -10.607 6.994 1.00 79.62 100 VAL A CA 1
ATOM 788 C C . VAL A 1 100 ? -0.761 -10.862 5.493 1.00 79.62 100 VAL A C 1
ATOM 790 O O . VAL A 1 100 ? -0.333 -9.999 4.729 1.00 79.62 100 VAL A O 1
ATOM 793 N N . GLN A 1 101 ? -1.191 -12.044 5.053 1.00 83.81 101 GLN A N 1
ATOM 794 C CA . GLN A 1 101 ? -1.202 -12.421 3.641 1.00 83.81 101 GLN A CA 1
ATOM 795 C C . GLN A 1 101 ? -2.581 -12.217 3.019 1.00 83.81 101 GLN A C 1
ATOM 797 O O . GLN A 1 101 ? -3.576 -12.798 3.459 1.00 83.81 101 GLN A O 1
ATOM 802 N N . VAL A 1 102 ? -2.633 -11.426 1.949 1.00 87.00 102 VAL A N 1
ATOM 803 C CA . VAL A 1 102 ? -3.837 -11.214 1.145 1.00 87.00 102 VAL A CA 1
ATOM 804 C C . VAL A 1 102 ? -3.684 -11.967 -0.174 1.00 87.00 102 VAL A C 1
ATOM 806 O O . VAL A 1 102 ? -2.941 -11.564 -1.060 1.00 87.00 102 VAL A O 1
ATOM 809 N N . PHE A 1 103 ? -4.402 -13.081 -0.312 1.00 87.06 103 PHE A N 1
ATOM 810 C CA . PHE A 1 103 ? -4.344 -13.967 -1.490 1.00 87.06 103 PHE A CA 1
ATOM 811 C C . PHE A 1 103 ? -5.052 -13.415 -2.738 1.00 87.06 103 PHE A C 1
ATOM 813 O O . PHE A 1 103 ? -5.078 -14.057 -3.788 1.00 87.06 103 PHE A O 1
ATOM 820 N N . GLN A 1 104 ? -5.675 -12.247 -2.614 1.00 88.19 104 GLN A N 1
ATOM 821 C CA . GLN A 1 104 ? -6.353 -11.548 -3.695 1.00 88.19 104 GLN A CA 1
ATOM 822 C C . GLN A 1 104 ? -5.639 -10.231 -3.982 1.00 88.19 104 GLN A C 1
ATOM 824 O O . GLN A 1 104 ? -4.900 -9.710 -3.147 1.00 88.19 104 GLN A O 1
ATOM 829 N N . ARG A 1 105 ? -5.910 -9.672 -5.160 1.00 90.31 105 ARG A N 1
ATOM 830 C CA . ARG A 1 105 ? -5.504 -8.312 -5.494 1.00 90.31 105 ARG A CA 1
ATOM 831 C C . ARG A 1 105 ? -6.078 -7.325 -4.478 1.00 90.31 105 ARG A C 1
ATOM 833 O O . ARG A 1 105 ? -7.266 -7.380 -4.161 1.00 90.31 105 ARG A O 1
ATOM 840 N N . ILE A 1 106 ? -5.244 -6.405 -3.998 1.00 91.81 106 ILE A N 1
ATOM 841 C CA . ILE A 1 106 ? -5.716 -5.254 -3.224 1.00 91.81 106 ILE A CA 1
ATOM 842 C C . ILE A 1 106 ? -5.973 -4.123 -4.212 1.00 91.81 106 ILE A C 1
ATOM 844 O O . ILE A 1 106 ? -5.037 -3.556 -4.773 1.00 91.81 106 ILE A O 1
ATOM 848 N N . GLU A 1 107 ? -7.247 -3.811 -4.433 1.00 91.81 107 GLU A N 1
ATOM 849 C CA . GLU A 1 107 ? -7.652 -2.729 -5.335 1.00 91.81 107 GLU A CA 1
ATOM 850 C C . GLU A 1 107 ? -7.067 -1.379 -4.913 1.00 91.81 107 GLU A C 1
ATOM 852 O O . GLU A 1 107 ? -7.016 -1.064 -3.721 1.00 91.81 107 GLU A O 1
ATOM 857 N N . ALA A 1 108 ? -6.684 -0.558 -5.894 1.00 90.94 108 ALA A N 1
ATOM 858 C CA . ALA A 1 108 ? -6.053 0.739 -5.652 1.00 90.94 108 ALA A CA 1
ATOM 859 C C . ALA A 1 108 ? -6.939 1.679 -4.811 1.00 90.94 108 ALA A C 1
ATOM 861 O O . ALA A 1 108 ? -6.444 2.457 -3.992 1.00 90.94 108 ALA A O 1
ATOM 862 N N . ASP A 1 109 ? -8.262 1.540 -4.923 1.00 90.12 109 ASP A N 1
ATOM 863 C CA . ASP A 1 109 ? -9.216 2.301 -4.123 1.00 90.12 109 ASP A CA 1
ATOM 864 C C . ASP A 1 109 ? -9.076 2.055 -2.624 1.00 90.12 109 ASP A C 1
ATOM 866 O O . ASP A 1 109 ? -9.307 2.990 -1.851 1.00 90.12 109 ASP A O 1
ATOM 870 N N . HIS A 1 110 ? -8.614 0.874 -2.201 1.00 90.62 110 HIS A N 1
ATOM 871 C CA . HIS A 1 110 ? -8.385 0.557 -0.793 1.00 90.62 110 HIS A CA 1
ATOM 872 C C . HIS A 1 110 ? -7.173 1.279 -0.195 1.00 90.62 110 HIS A C 1
ATOM 874 O O . HIS A 1 110 ? -7.123 1.406 1.025 1.00 90.62 110 HIS A O 1
ATOM 880 N N . ILE A 1 111 ? -6.259 1.828 -1.004 1.00 89.81 111 ILE A N 1
ATOM 881 C CA . ILE A 1 111 ? -5.022 2.477 -0.540 1.00 89.81 111 ILE A CA 1
ATOM 882 C C . ILE A 1 111 ? -5.332 3.890 -0.025 1.00 89.81 111 ILE A C 1
ATOM 884 O O . ILE A 1 111 ? -5.639 4.769 -0.829 1.00 89.81 111 ILE A O 1
ATOM 888 N N . PRO A 1 112 ? -5.286 4.170 1.288 1.00 88.12 112 PRO A N 1
ATOM 889 C CA . PRO A 1 112 ? -5.693 5.472 1.820 1.00 88.12 112 PRO A CA 1
ATOM 890 C C . PRO A 1 112 ? -4.606 6.549 1.683 1.00 88.12 112 PRO A C 1
ATOM 892 O O . PRO A 1 112 ? -4.917 7.737 1.737 1.00 88.12 112 PRO A O 1
ATOM 895 N N . GLY A 1 113 ? -3.348 6.153 1.502 1.00 90.94 113 GLY A N 1
ATOM 896 C CA . GLY A 1 113 ? -2.203 7.049 1.553 1.00 90.94 113 GLY A CA 1
ATOM 897 C C . GLY A 1 113 ? -0.875 6.312 1.436 1.00 90.94 113 GLY A C 1
ATOM 898 O O . GLY A 1 113 ? -0.853 5.110 1.170 1.00 90.94 113 GLY A O 1
ATOM 899 N N . ALA A 1 114 ? 0.215 7.045 1.637 1.00 90.25 114 ALA A N 1
ATOM 900 C CA . ALA A 1 114 ? 1.570 6.510 1.652 1.00 90.25 114 ALA A CA 1
ATOM 901 C C . ALA A 1 114 ? 2.442 7.241 2.680 1.00 90.25 114 ALA A C 1
ATOM 903 O O . ALA A 1 114 ? 2.283 8.440 2.904 1.00 90.25 114 ALA A O 1
ATOM 904 N N . ILE A 1 115 ? 3.400 6.517 3.248 1.00 87.62 115 ILE A N 1
ATOM 905 C CA . ILE A 1 115 ? 4.483 7.081 4.053 1.00 87.62 115 ILE A CA 1
ATOM 906 C C . ILE A 1 115 ? 5.754 6.992 3.211 1.00 87.62 115 ILE A C 1
ATOM 908 O O . ILE A 1 115 ? 6.024 5.953 2.606 1.00 87.62 115 ILE A O 1
ATOM 912 N N . VAL A 1 116 ? 6.517 8.080 3.135 1.00 86.62 116 VAL A N 1
ATOM 913 C CA . VAL A 1 116 ? 7.769 8.135 2.374 1.00 86.62 116 VAL A CA 1
ATOM 914 C C . VAL A 1 116 ? 8.960 8.292 3.311 1.00 86.62 116 VAL A C 1
ATOM 916 O O . VAL A 1 116 ? 8.965 9.162 4.176 1.00 86.62 116 VAL A O 1
ATOM 919 N N . GLY A 1 117 ? 9.981 7.458 3.108 1.00 81.25 117 GLY A N 1
ATOM 920 C CA . GLY A 1 117 ? 11.226 7.497 3.884 1.00 81.25 117 GLY A CA 1
ATOM 921 C C . GLY A 1 117 ? 12.262 8.502 3.382 1.00 81.25 117 GLY A C 1
ATOM 922 O O . GLY A 1 117 ? 13.244 8.768 4.061 1.00 81.25 117 GLY A O 1
ATOM 923 N N . GLN A 1 118 ? 12.069 9.061 2.183 1.00 82.06 118 GLN A N 1
ATOM 924 C CA . GLN A 1 118 ? 12.977 10.044 1.588 1.00 82.06 118 GLN A CA 1
ATOM 925 C C . GLN A 1 118 ? 12.229 11.361 1.352 1.00 82.06 118 GLN A C 1
ATOM 927 O O . GLN A 1 118 ? 11.186 11.348 0.688 1.00 82.06 118 GLN A O 1
ATOM 932 N N . PRO A 1 119 ? 12.753 12.507 1.820 1.00 80.56 119 PRO A N 1
ATOM 933 C CA . PRO A 1 119 ? 12.034 13.779 1.753 1.00 80.56 119 PRO A CA 1
ATOM 934 C C . PRO A 1 119 ? 11.762 14.219 0.306 1.00 80.56 119 PRO A C 1
ATOM 936 O O . PRO A 1 119 ? 10.688 14.737 0.005 1.00 80.56 119 PRO A O 1
ATOM 939 N N . GLY A 1 120 ? 12.679 13.921 -0.621 1.00 88.19 120 GLY A N 1
ATOM 940 C CA . GLY A 1 120 ? 12.517 14.221 -2.049 1.00 88.19 120 GLY A CA 1
ATOM 941 C C . GLY A 1 120 ? 11.403 13.435 -2.755 1.00 88.19 120 GLY A C 1
ATOM 942 O O . GLY A 1 120 ? 11.027 13.793 -3.869 1.00 88.19 120 GLY A O 1
ATOM 943 N N . LEU A 1 121 ? 10.850 12.388 -2.130 1.00 88.94 121 LEU A N 1
ATOM 944 C CA . LEU A 1 121 ? 9.794 11.562 -2.722 1.00 88.94 121 LEU A CA 1
ATOM 945 C C . LEU A 1 121 ? 8.376 12.010 -2.348 1.00 88.94 121 LEU A C 1
ATOM 947 O O . LEU A 1 121 ? 7.431 11.583 -3.008 1.00 88.94 121 LEU A O 1
ATOM 951 N N . ALA A 1 122 ? 8.195 12.883 -1.352 1.00 89.12 122 ALA A N 1
ATOM 952 C CA . ALA A 1 122 ? 6.862 13.256 -0.868 1.00 89.12 122 ALA A CA 1
ATOM 953 C C . ALA A 1 122 ? 5.979 13.882 -1.960 1.00 89.12 122 ALA A C 1
ATOM 955 O O . ALA A 1 122 ? 4.851 13.436 -2.175 1.00 89.12 122 ALA A O 1
ATOM 956 N N . GLU A 1 123 ? 6.493 14.877 -2.687 1.00 90.44 123 GLU A N 1
ATOM 957 C CA . GLU A 1 123 ? 5.740 15.546 -3.754 1.00 90.44 123 GLU A CA 1
ATOM 958 C C . GLU A 1 123 ? 5.491 14.653 -4.982 1.00 90.44 123 GLU A C 1
ATOM 960 O O . GLU A 1 123 ? 4.338 14.574 -5.414 1.00 90.44 123 GLU A O 1
ATOM 965 N N . PRO A 1 124 ? 6.478 13.901 -5.513 1.00 91.50 124 PRO A N 1
ATOM 966 C CA . PRO A 1 124 ? 6.223 12.915 -6.568 1.00 91.50 124 PRO A CA 1
ATOM 967 C C . PRO A 1 124 ? 5.156 11.876 -6.192 1.00 91.50 124 PRO A C 1
ATOM 969 O O . PRO A 1 124 ? 4.266 11.566 -6.993 1.00 91.50 124 PRO A O 1
ATOM 972 N N . VAL A 1 125 ? 5.198 11.367 -4.957 1.00 91.06 125 VAL A N 1
ATOM 973 C CA . VAL A 1 125 ? 4.215 10.397 -4.454 1.00 91.06 125 VAL A CA 1
ATOM 974 C C . VAL A 1 125 ? 2.837 11.040 -4.332 1.00 91.06 125 VAL A C 1
ATOM 976 O O . VAL A 1 125 ? 1.851 10.477 -4.810 1.00 91.06 125 VAL A O 1
ATOM 979 N N . ARG A 1 126 ? 2.756 12.258 -3.784 1.00 91.06 126 ARG A N 1
ATOM 980 C CA . ARG A 1 126 ? 1.510 13.031 -3.698 1.00 91.06 126 ARG A CA 1
ATOM 981 C C . ARG A 1 126 ? 0.910 13.294 -5.077 1.00 91.06 126 ARG A C 1
ATOM 983 O O . ARG A 1 126 ? -0.293 13.120 -5.254 1.00 91.06 126 ARG A O 1
ATOM 990 N N . ALA A 1 127 ? 1.725 13.689 -6.053 1.00 91.19 127 ALA A N 1
ATOM 991 C CA . ALA A 1 127 ? 1.285 13.926 -7.424 1.00 91.19 127 ALA A CA 1
ATOM 992 C C . ALA A 1 127 ? 0.739 12.650 -8.080 1.00 91.19 127 ALA A C 1
ATOM 994 O O . ALA A 1 127 ? -0.279 12.701 -8.766 1.00 91.19 127 ALA A O 1
ATOM 995 N N . THR A 1 128 ? 1.363 11.501 -7.817 1.00 91.12 128 THR A N 1
ATOM 996 C CA . THR A 1 128 ? 0.931 10.215 -8.383 1.00 91.12 128 THR A CA 1
ATOM 997 C C . THR A 1 128 ? -0.346 9.691 -7.713 1.00 91.12 128 THR A C 1
ATOM 999 O O . THR A 1 128 ? -1.247 9.190 -8.378 1.00 91.12 128 THR A O 1
ATOM 1002 N N . LEU A 1 129 ? -0.498 9.862 -6.399 1.00 89.00 129 LEU A N 1
ATOM 1003 C CA . LEU A 1 129 ? -1.707 9.424 -5.693 1.00 89.00 129 LEU A CA 1
ATOM 1004 C C . LEU A 1 129 ? -2.953 10.260 -6.028 1.00 89.00 129 LEU A C 1
ATOM 1006 O O . LEU A 1 129 ? -4.066 9.774 -5.838 1.00 89.00 129 LEU A O 1
ATOM 1010 N N . LYS A 1 130 ? -2.798 11.477 -6.574 1.00 87.19 130 LYS A N 1
ATOM 1011 C CA . LYS A 1 130 ? -3.924 12.297 -7.072 1.00 87.19 130 LYS A CA 1
ATOM 1012 C C . LYS A 1 130 ? -4.692 11.646 -8.226 1.00 87.19 130 LYS A C 1
ATOM 1014 O O . LYS A 1 130 ? -5.842 12.010 -8.444 1.00 87.19 130 LYS A O 1
ATOM 1019 N N . TRP A 1 131 ? -4.089 10.701 -8.949 1.00 84.50 131 TRP A N 1
ATOM 1020 C CA . TRP A 1 131 ? -4.771 9.969 -10.021 1.00 84.50 131 TRP A CA 1
ATOM 1021 C C . TRP A 1 131 ? -5.820 8.974 -9.496 1.00 84.50 131 TRP A C 1
ATOM 1023 O O . TRP A 1 131 ? -6.664 8.526 -10.268 1.00 84.50 131 TRP A O 1
ATOM 1033 N N . LEU A 1 132 ? -5.815 8.652 -8.195 1.00 83.69 132 LEU A N 1
ATOM 1034 C CA . LEU A 1 132 ? -6.867 7.851 -7.569 1.00 83.69 132 LEU A CA 1
ATOM 1035 C C . LEU A 1 132 ? -8.099 8.714 -7.279 1.00 83.69 132 LEU A C 1
ATOM 1037 O O . LEU A 1 132 ? -8.049 9.640 -6.469 1.00 83.69 132 LEU A O 1
ATOM 1041 N N . SER A 1 133 ? -9.235 8.368 -7.880 1.00 77.25 133 SER A N 1
ATOM 1042 C CA . SER A 1 133 ? -10.512 9.042 -7.636 1.00 77.25 133 SER A CA 1
ATOM 1043 C C . SER A 1 133 ? -11.046 8.831 -6.207 1.00 77.25 133 SER A C 1
ATOM 1045 O O . SER A 1 133 ? -10.627 7.933 -5.475 1.00 77.25 133 SER A O 1
ATOM 1047 N N . GLY A 1 134 ? -12.008 9.665 -5.800 1.00 71.62 134 GLY A N 1
ATOM 1048 C CA . GLY A 1 134 ? -12.921 9.389 -4.681 1.00 71.62 134 GLY A CA 1
ATOM 1049 C C . GLY A 1 134 ? -12.513 9.897 -3.292 1.00 71.62 134 GLY A C 1
ATOM 1050 O O . GLY A 1 134 ? -13.398 10.225 -2.507 1.00 71.62 134 GLY A O 1
ATOM 1051 N N . ARG A 1 135 ? -11.218 10.010 -2.964 1.00 78.94 135 ARG A N 1
ATOM 1052 C CA . ARG A 1 135 ? -10.772 10.590 -1.678 1.00 78.94 135 ARG A CA 1
ATOM 1053 C C . ARG A 1 135 ? -9.367 11.175 -1.741 1.00 78.94 135 ARG A C 1
ATOM 1055 O O . ARG A 1 135 ? -8.512 10.663 -2.463 1.00 78.94 135 ARG A O 1
ATOM 1062 N N . LEU A 1 136 ? -9.127 12.209 -0.933 1.00 76.12 136 LEU A N 1
ATOM 1063 C CA . LEU A 1 136 ? -7.789 12.753 -0.717 1.00 76.12 136 LEU A CA 1
ATOM 1064 C C . LEU A 1 136 ? -6.923 11.692 -0.029 1.00 76.12 136 LEU A C 1
ATOM 1066 O O . LEU A 1 136 ? -7.311 11.152 1.007 1.00 76.12 136 LEU A O 1
ATOM 1070 N N . ARG A 1 137 ? -5.761 11.393 -0.614 1.00 84.38 137 ARG A N 1
ATOM 1071 C CA . ARG A 1 137 ? -4.808 10.429 -0.059 1.00 84.38 137 ARG A CA 1
ATOM 1072 C C . ARG A 1 137 ? -3.793 11.160 0.812 1.00 84.38 137 ARG A C 1
ATOM 1074 O O . ARG A 1 137 ? -3.234 12.174 0.390 1.00 84.38 137 ARG A O 1
ATOM 1081 N N . GLN A 1 138 ? -3.575 10.660 2.022 1.00 84.50 138 GLN A N 1
ATOM 1082 C CA . GLN A 1 138 ? -2.585 11.229 2.937 1.00 84.50 138 GLN A CA 1
ATOM 1083 C C . GLN A 1 138 ? -1.181 10.814 2.493 1.00 84.50 138 GLN A C 1
ATOM 1085 O O . GLN A 1 138 ? -0.960 9.666 2.113 1.00 84.50 138 GLN A O 1
ATOM 1090 N N . VAL A 1 139 ? -0.244 11.761 2.501 1.00 84.75 139 VAL A N 1
ATOM 1091 C CA . VAL A 1 139 ? 1.170 11.483 2.232 1.00 84.75 139 VAL A CA 1
ATOM 1092 C C . VAL A 1 139 ? 1.992 12.148 3.309 1.00 84.75 139 VAL A C 1
ATOM 1094 O O . VAL A 1 139 ? 1.981 13.380 3.409 1.00 84.75 139 VAL A O 1
ATOM 1097 N N . GLU A 1 140 ? 2.683 11.319 4.079 1.00 84.19 140 GLU A N 1
ATOM 1098 C CA . GLU A 1 140 ? 3.502 11.722 5.214 1.00 84.19 140 GLU A CA 1
ATOM 1099 C C . GLU A 1 140 ? 4.961 11.366 4.947 1.00 84.19 140 GLU A C 1
ATOM 1101 O O . GLU A 1 140 ? 5.270 10.305 4.404 1.00 84.19 140 GLU A O 1
ATOM 1106 N N . PHE A 1 141 ? 5.861 12.276 5.301 1.00 80.56 141 PHE A N 1
ATOM 1107 C CA . PHE A 1 141 ? 7.281 11.969 5.371 1.00 80.56 141 PHE A CA 1
ATOM 1108 C C . PHE A 1 141 ? 7.592 11.461 6.774 1.00 80.56 141 PHE A C 1
ATOM 1110 O O . PHE A 1 141 ? 7.204 12.093 7.756 1.00 80.56 141 PHE A O 1
ATOM 1117 N N . GLN A 1 142 ? 8.313 10.349 6.850 1.00 78.25 142 GLN A N 1
ATOM 1118 C CA . GLN A 1 142 ? 8.832 9.818 8.098 1.00 78.25 142 GLN A CA 1
ATOM 1119 C C . GLN A 1 142 ? 10.306 9.491 7.903 1.00 78.25 142 GLN A C 1
ATOM 1121 O O . GLN A 1 142 ? 10.660 8.699 7.034 1.00 78.25 142 GLN A O 1
ATOM 1126 N N . ASP A 1 143 ? 11.162 10.106 8.714 1.00 71.56 143 ASP A N 1
ATOM 1127 C CA . ASP A 1 143 ? 12.563 9.715 8.781 1.00 71.56 143 ASP A CA 1
ATOM 1128 C C . ASP A 1 143 ? 12.666 8.403 9.568 1.00 71.56 143 ASP A C 1
ATOM 1130 O O . ASP A 1 143 ? 12.270 8.331 10.733 1.00 71.56 143 ASP A O 1
ATOM 1134 N N . PHE A 1 144 ? 13.149 7.354 8.906 1.0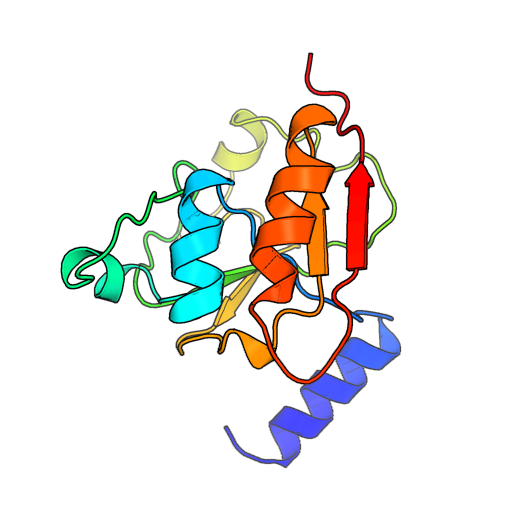0 65.94 144 PHE A N 1
ATOM 1135 C CA . PHE A 1 144 ? 13.341 6.038 9.512 1.00 65.94 144 PHE A CA 1
ATOM 1136 C C . PHE A 1 144 ? 14.749 5.859 10.104 1.00 65.94 144 PHE A C 1
ATOM 1138 O O . PHE A 1 144 ? 15.049 4.782 10.609 1.00 65.94 144 PHE A O 1
ATOM 1145 N N . GLY A 1 145 ? 15.613 6.883 10.055 1.00 51.62 145 GLY A N 1
ATOM 1146 C CA . GLY A 1 145 ? 16.927 6.869 10.705 1.00 51.62 145 GLY A CA 1
ATOM 1147 C C . GLY A 1 145 ? 17.933 5.880 10.108 1.00 51.62 145 GLY A C 1
ATOM 1148 O O . GLY A 1 145 ? 18.901 5.525 10.775 1.00 51.62 145 GLY A O 1
ATOM 1149 N N . LEU A 1 146 ? 17.714 5.421 8.872 1.00 48.59 146 LEU A N 1
ATOM 1150 C CA . LEU A 1 146 ? 18.642 4.537 8.168 1.00 48.59 146 LEU A CA 1
ATOM 1151 C C . LEU A 1 146 ? 19.785 5.377 7.578 1.00 48.59 146 LEU A C 1
ATOM 1153 O O . LEU A 1 146 ? 19.646 5.939 6.490 1.00 48.59 146 LEU A O 1
ATOM 1157 N N . VAL A 1 147 ? 20.882 5.476 8.335 1.00 36.81 147 VAL A N 1
ATOM 1158 C CA . VAL A 1 147 ? 22.199 5.949 7.875 1.00 36.81 147 VAL A CA 1
ATOM 1159 C C . VAL A 1 147 ? 23.076 4.745 7.570 1.00 36.81 147 VAL A C 1
ATOM 1161 O O . VAL A 1 147 ? 23.106 3.828 8.421 1.00 36.81 147 VAL A O 1
#